Protein AF-A0A957BTC1-F1 (afdb_monomer_lite)

pLDDT: mean 90.15, std 9.8, range [49.81, 97.06]

Foldseek 3Di:
DDDDDDVVQFDQDDQDPPDDDPVVVLVVVVVCVVVPPPDDDDDDDPPPCPSNNVSVSCVPDPDDDFGGHDDPVCPDPLSVVSRVQVSVCVRPVPGCPVVVCVSPDPDDPDD

Secondary structure (DSSP, 8-state):
-PPP--TTTTSPPPPPTTPPP-HHHHHHHHHHHHTT-S-------TTS-HHHHHHHHHHT-SS--------GGG-SHHHHHHHHHHHHHTT-TTTTHHHHHHHTSPPPPP-

Radius of gyration: 17.09 Å; chains: 1; bounding box: 34×30×60 Å

Structure (mmCIF, N/CA/C/O backbone):
data_AF-A0A957BTC1-F1
#
_entry.id   AF-A0A957BTC1-F1
#
loop_
_atom_site.group_PDB
_atom_site.id
_atom_site.type_symbol
_atom_site.label_atom_id
_atom_site.label_alt_id
_atom_site.label_comp_id
_atom_site.label_asym_id
_atom_site.label_entity_id
_atom_site.label_seq_id
_atom_site.pdbx_PDB_ins_code
_atom_site.Cartn_x
_atom_site.Cartn_y
_atom_site.Cartn_z
_atom_site.occupancy
_atom_site.B_iso_or_equiv
_atom_site.auth_seq_id
_atom_site.auth_comp_id
_atom_site.auth_asym_id
_atom_site.auth_atom_id
_atom_site.pdbx_PDB_model_num
ATOM 1 N N . MET A 1 1 ? -18.659 9.215 16.049 1.00 49.81 1 MET A N 1
ATOM 2 C CA . MET A 1 1 ? -18.859 10.033 14.831 1.00 49.81 1 MET A CA 1
ATOM 3 C C . MET A 1 1 ? -18.297 9.249 13.660 1.00 49.81 1 MET A C 1
ATOM 5 O O . MET A 1 1 ? -17.185 8.757 13.782 1.00 49.81 1 MET A O 1
ATOM 9 N N . SER A 1 2 ? -19.060 9.070 12.583 1.00 62.25 2 SER A N 1
ATOM 10 C CA . SER A 1 2 ? -18.575 8.408 11.367 1.00 62.25 2 SER A CA 1
ATOM 11 C C . SER A 1 2 ? -17.589 9.324 10.642 1.00 62.25 2 SER A C 1
ATOM 13 O O . SER A 1 2 ? -17.943 10.456 10.311 1.00 62.25 2 SER A O 1
ATOM 15 N N . VAL A 1 3 ? -16.369 8.848 10.407 1.00 79.62 3 VAL A N 1
ATOM 16 C CA . VAL A 1 3 ? -15.360 9.571 9.624 1.00 79.62 3 VAL A CA 1
ATOM 17 C C . VAL A 1 3 ? -15.755 9.521 8.146 1.00 79.62 3 VAL A C 1
ATOM 19 O O . VAL A 1 3 ? -16.078 8.454 7.626 1.00 79.62 3 VAL A O 1
ATOM 22 N N . LEU A 1 4 ? -15.750 10.666 7.458 1.00 87.31 4 LEU A N 1
ATOM 23 C CA . LEU A 1 4 ? -15.971 10.706 6.012 1.00 87.31 4 LEU A CA 1
ATOM 24 C C . LEU A 1 4 ? -14.688 10.264 5.297 1.00 87.31 4 LEU A C 1
ATOM 26 O O . LEU A 1 4 ? -13.633 10.869 5.479 1.00 87.31 4 LEU A O 1
ATOM 30 N N . LEU A 1 5 ? -14.781 9.218 4.474 1.00 91.75 5 LEU A N 1
ATOM 31 C CA . LEU A 1 5 ? -13.639 8.663 3.749 1.00 91.75 5 LEU A CA 1
ATOM 32 C C . LEU A 1 5 ? -13.771 8.893 2.244 1.00 91.75 5 LEU A C 1
ATOM 34 O O . LEU A 1 5 ? -14.791 8.569 1.631 1.00 91.75 5 LEU A O 1
ATOM 38 N N . LEU A 1 6 ? -12.702 9.393 1.627 1.00 94.38 6 LEU A N 1
ATOM 39 C CA . LEU A 1 6 ? -12.592 9.500 0.178 1.00 94.38 6 LEU A CA 1
ATOM 40 C C . LEU A 1 6 ? -12.244 8.138 -0.420 1.00 94.38 6 LEU A C 1
ATOM 42 O O . LEU A 1 6 ? -11.155 7.594 -0.235 1.00 94.38 6 LEU A O 1
ATOM 46 N N . THR A 1 7 ? -13.171 7.586 -1.193 1.00 93.50 7 THR A N 1
ATOM 47 C CA . THR A 1 7 ? -13.049 6.239 -1.764 1.00 93.50 7 THR A CA 1
ATOM 48 C C . THR A 1 7 ? -11.911 6.097 -2.776 1.00 93.50 7 THR A C 1
ATOM 50 O O . THR A 1 7 ? -11.425 4.977 -2.971 1.00 93.50 7 THR A O 1
ATOM 53 N N . THR A 1 8 ? -11.479 7.203 -3.389 1.00 94.06 8 THR A N 1
ATOM 54 C CA . THR A 1 8 ? -10.372 7.280 -4.355 1.00 94.06 8 THR A CA 1
ATOM 55 C C . THR A 1 8 ? -9.011 7.035 -3.709 1.00 94.06 8 THR A C 1
ATOM 57 O O . THR A 1 8 ? -8.156 6.413 -4.336 1.00 94.06 8 THR A O 1
ATOM 60 N N . LYS A 1 9 ? -8.819 7.426 -2.439 1.00 95.12 9 LYS A N 1
ATOM 61 C CA . LYS A 1 9 ? -7.588 7.130 -1.682 1.00 95.12 9 LYS A CA 1
ATOM 62 C C . LYS A 1 9 ? -7.374 5.631 -1.488 1.00 95.12 9 LYS A C 1
ATOM 64 O O . LYS A 1 9 ? -6.245 5.174 -1.377 1.00 95.12 9 LYS A O 1
ATOM 69 N N . LEU A 1 10 ? -8.460 4.870 -1.497 1.00 96.25 10 LEU A N 1
ATOM 70 C CA . LEU A 1 10 ? -8.473 3.436 -1.246 1.00 96.25 10 LEU A CA 1
ATOM 71 C C . LEU A 1 10 ? -8.396 2.592 -2.537 1.00 96.25 10 LEU A C 1
ATOM 73 O O . LEU A 1 10 ? -8.582 1.375 -2.493 1.00 96.25 10 LEU A O 1
ATOM 77 N N . HIS A 1 11 ? -8.291 3.224 -3.712 1.00 93.56 11 HIS A N 1
ATOM 78 C CA . HIS A 1 11 ? -8.376 2.537 -5.002 1.00 93.56 11 HIS A CA 1
ATOM 79 C C . HIS A 1 11 ? -6.987 2.381 -5.616 1.00 93.56 11 HIS A C 1
ATOM 81 O O . HIS A 1 11 ? -6.276 3.367 -5.821 1.00 93.56 11 HIS A O 1
ATOM 87 N N . GLN A 1 12 ? -6.617 1.141 -5.935 1.00 93.12 12 GLN A N 1
ATOM 88 C CA . GLN A 1 12 ? -5.390 0.862 -6.667 1.00 93.12 12 GLN A CA 1
ATOM 89 C C . GLN A 1 12 ? -5.471 1.508 -8.060 1.00 93.12 12 GLN A C 1
ATOM 91 O O . GLN A 1 12 ? -6.456 1.293 -8.773 1.00 93.12 12 GLN A O 1
ATOM 96 N N . PRO A 1 13 ? -4.454 2.282 -8.485 1.00 91.88 13 PRO A N 1
ATOM 97 C CA . PRO A 1 13 ? -4.418 2.823 -9.835 1.00 91.88 13 PRO A CA 1
ATOM 98 C C . PRO A 1 13 ? -4.465 1.697 -10.883 1.00 91.88 13 PRO A C 1
ATOM 100 O O . PRO A 1 13 ? -3.768 0.687 -10.716 1.00 91.88 13 PRO A O 1
ATOM 103 N N . PRO A 1 14 ? -5.248 1.846 -11.967 1.00 89.50 14 PRO A N 1
ATOM 104 C CA . PRO A 1 14 ? -5.294 0.854 -13.032 1.00 89.50 14 PRO A CA 1
ATOM 105 C C . PRO A 1 14 ? -3.948 0.782 -13.772 1.00 89.50 14 PRO A C 1
ATOM 107 O O . PRO A 1 14 ? -3.225 1.786 -13.839 1.00 89.50 14 PRO A O 1
ATOM 110 N N . PRO A 1 15 ? -3.612 -0.376 -14.366 1.00 82.94 15 PRO A N 1
ATOM 111 C CA . PRO A 1 15 ? -2.396 -0.509 -15.153 1.00 82.94 15 PRO A CA 1
ATOM 112 C C . PRO A 1 15 ? -2.473 0.406 -16.382 1.00 82.94 15 PRO A C 1
ATOM 114 O O . PRO A 1 15 ? -3.512 0.529 -17.035 1.00 82.94 15 PRO A O 1
ATOM 117 N N . ARG A 1 16 ? -1.368 1.083 -16.714 1.00 82.12 16 ARG A N 1
ATOM 118 C CA . ARG A 1 16 ? -1.320 1.965 -17.890 1.00 82.12 16 ARG A CA 1
ATOM 119 C C . ARG A 1 16 ? -0.949 1.164 -19.136 1.00 82.12 16 ARG A C 1
ATOM 121 O O . ARG A 1 16 ? 0.098 0.531 -19.171 1.00 82.12 16 ARG A O 1
ATOM 128 N N . ALA A 1 17 ? -1.742 1.293 -20.201 1.00 77.12 17 ALA A N 1
ATOM 129 C CA . ALA A 1 17 ? -1.574 0.536 -21.450 1.00 77.12 17 ALA A CA 1
ATOM 130 C C . ALA A 1 17 ? -0.200 0.692 -22.140 1.00 77.12 17 ALA A C 1
ATOM 132 O O . ALA A 1 17 ? 0.203 -0.176 -22.904 1.00 77.12 17 ALA A O 1
ATOM 133 N N . ARG A 1 18 ? 0.521 1.795 -21.898 1.00 82.81 18 ARG A N 1
ATOM 134 C CA . ARG A 1 18 ? 1.859 2.065 -22.466 1.00 82.81 18 ARG A CA 1
ATOM 135 C C . ARG A 1 18 ? 2.953 2.135 -21.399 1.00 82.81 18 ARG A C 1
ATOM 137 O O . ARG A 1 18 ? 3.919 2.883 -21.542 1.00 82.81 18 ARG A O 1
ATOM 144 N N . GLN A 1 19 ? 2.775 1.427 -20.289 1.00 84.19 19 GLN A N 1
ATOM 145 C CA . GLN A 1 19 ? 3.793 1.360 -19.250 1.00 84.19 19 GLN A CA 1
ATOM 146 C C . GLN A 1 19 ? 4.980 0.511 -19.709 1.00 84.19 19 GLN A C 1
ATOM 148 O O . GLN A 1 19 ? 4.814 -0.614 -20.166 1.00 84.19 19 GLN A O 1
ATOM 153 N N . ILE A 1 20 ? 6.187 1.050 -19.548 1.00 88.88 20 ILE A N 1
ATOM 154 C CA . ILE A 1 20 ? 7.419 0.276 -19.694 1.00 88.88 20 ILE A CA 1
ATOM 155 C C . ILE A 1 20 ? 7.658 -0.451 -18.374 1.00 88.88 20 ILE A C 1
ATOM 157 O O . ILE A 1 20 ? 7.843 0.198 -17.340 1.00 88.88 20 ILE A O 1
ATOM 161 N N . SER A 1 21 ? 7.645 -1.783 -18.423 1.00 88.44 21 SER A N 1
ATOM 162 C CA . SER A 1 21 ? 7.881 -2.615 -17.247 1.00 88.44 21 SER A CA 1
ATOM 163 C C . SER A 1 21 ? 9.280 -2.394 -16.680 1.00 88.44 21 SER A C 1
ATOM 165 O O . SER A 1 21 ? 10.264 -2.274 -17.416 1.00 88.44 21 SER A O 1
ATOM 167 N N . ARG A 1 22 ? 9.378 -2.364 -15.349 1.00 91.06 22 ARG A N 1
ATOM 168 C CA . ARG A 1 22 ? 10.652 -2.258 -14.621 1.00 91.06 22 ARG A CA 1
ATOM 169 C C . ARG A 1 22 ? 11.022 -3.583 -13.959 1.00 91.06 22 ARG A C 1
ATOM 171 O O . ARG A 1 22 ? 11.277 -3.619 -12.756 1.00 91.06 22 ARG A O 1
ATOM 178 N N . ALA A 1 23 ? 11.086 -4.655 -14.751 1.00 94.12 23 ALA A N 1
ATOM 179 C CA . ALA A 1 23 ? 11.307 -6.029 -14.287 1.00 94.12 23 ALA A CA 1
ATOM 180 C C . ALA A 1 23 ? 12.415 -6.201 -13.217 1.00 94.12 23 ALA A C 1
ATOM 182 O O . ALA A 1 23 ? 12.154 -6.878 -12.223 1.00 94.12 23 ALA A O 1
ATOM 183 N N . PRO A 1 24 ? 13.598 -5.548 -13.300 1.00 96.69 24 PRO A N 1
ATOM 184 C CA . PRO A 1 24 ? 14.612 -5.679 -12.248 1.00 96.69 24 PRO A CA 1
ATOM 185 C C . PRO A 1 24 ? 14.172 -5.132 -10.881 1.00 96.69 24 PRO A C 1
ATOM 187 O O . PRO A 1 24 ? 14.566 -5.658 -9.844 1.00 96.69 24 PRO A O 1
ATOM 190 N N . LEU A 1 25 ? 13.361 -4.069 -10.852 1.00 96.31 25 LEU A N 1
ATOM 191 C CA . LEU A 1 25 ? 12.832 -3.516 -9.603 1.00 96.31 25 LEU A CA 1
ATOM 192 C C . LEU A 1 25 ? 11.695 -4.375 -9.052 1.00 96.31 25 LEU A C 1
ATOM 194 O O . LEU A 1 25 ? 11.633 -4.574 -7.844 1.00 96.31 25 LEU A O 1
ATOM 198 N N . ILE A 1 26 ? 10.849 -4.919 -9.927 1.00 96.50 26 ILE A N 1
ATOM 199 C CA . ILE A 1 26 ? 9.806 -5.880 -9.549 1.00 96.50 26 ILE A CA 1
ATOM 200 C C . ILE A 1 26 ? 10.429 -7.116 -8.891 1.00 96.50 26 ILE A C 1
ATOM 202 O O . ILE A 1 26 ? 10.022 -7.496 -7.798 1.00 96.50 26 ILE A O 1
ATOM 206 N N . ALA A 1 27 ? 11.485 -7.678 -9.487 1.00 96.75 27 ALA A N 1
ATOM 207 C CA . ALA A 1 27 ? 12.200 -8.820 -8.919 1.00 96.75 27 ALA A CA 1
ATOM 208 C C . ALA A 1 27 ? 12.759 -8.526 -7.513 1.00 96.75 27 ALA A C 1
ATOM 210 O O . ALA A 1 27 ? 12.697 -9.378 -6.631 1.00 96.75 27 ALA A O 1
ATOM 211 N N . ARG A 1 28 ? 13.248 -7.302 -7.265 1.00 97.00 28 ARG A N 1
ATOM 212 C CA . ARG A 1 28 ? 13.704 -6.884 -5.926 1.00 97.00 28 ARG A CA 1
ATOM 213 C C . ARG A 1 28 ? 12.564 -6.821 -4.908 1.00 97.00 28 ARG A C 1
ATOM 215 O O . ARG A 1 28 ? 12.783 -7.172 -3.752 1.00 97.00 28 ARG A O 1
ATOM 222 N N . LEU A 1 29 ? 11.378 -6.370 -5.317 1.00 96.94 29 LEU A N 1
ATOM 223 C CA . LEU A 1 29 ? 10.197 -6.341 -4.448 1.00 96.94 29 LEU A CA 1
ATOM 224 C C . LEU A 1 29 ? 9.698 -7.760 -4.140 1.00 96.94 29 LEU A C 1
ATOM 226 O O . LEU A 1 29 ? 9.396 -8.054 -2.986 1.00 96.94 29 LEU A O 1
ATOM 230 N N . ASN A 1 30 ? 9.706 -8.657 -5.131 1.00 96.69 30 ASN A N 1
ATOM 231 C CA . ASN A 1 30 ? 9.387 -10.072 -4.923 1.00 96.69 30 ASN A CA 1
ATOM 232 C C . ASN A 1 30 ? 10.374 -10.735 -3.954 1.00 96.69 30 ASN A C 1
ATOM 234 O O . ASN A 1 30 ? 9.944 -11.353 -2.987 1.00 96.69 30 ASN A O 1
ATOM 238 N N . GLY A 1 31 ? 11.683 -10.512 -4.119 1.00 97.06 31 GLY A N 1
ATOM 239 C CA . GLY A 1 31 ? 12.683 -11.049 -3.188 1.00 97.06 31 GLY A CA 1
ATOM 240 C C . GLY A 1 31 ? 12.514 -10.540 -1.747 1.00 97.06 31 GLY A C 1
ATOM 241 O O . GLY A 1 31 ? 12.718 -11.283 -0.787 1.00 97.06 31 GLY A O 1
ATOM 242 N N . ALA A 1 32 ? 12.084 -9.287 -1.560 1.00 95.81 32 ALA A N 1
ATOM 243 C CA . ALA A 1 32 ? 11.748 -8.770 -0.230 1.00 95.81 32 ALA A CA 1
ATOM 244 C C . ALA A 1 32 ? 10.526 -9.491 0.376 1.00 95.81 32 ALA A C 1
ATOM 246 O O . ALA A 1 32 ? 10.521 -9.804 1.567 1.00 95.81 32 ALA A O 1
ATOM 247 N N . LEU A 1 33 ? 9.512 -9.794 -0.438 1.00 94.06 33 LEU A N 1
ATOM 248 C CA . LEU A 1 33 ? 8.330 -10.537 0.000 1.00 94.06 33 LEU A CA 1
ATOM 249 C C . LEU A 1 33 ? 8.681 -11.987 0.373 1.00 94.06 33 LEU A C 1
ATOM 251 O O . LEU A 1 33 ? 8.293 -12.455 1.442 1.00 94.06 33 LEU A O 1
ATOM 255 N N . GLU A 1 34 ? 9.462 -12.666 -0.467 1.00 95.31 34 GLU A N 1
ATOM 256 C CA . GLU A 1 34 ? 9.911 -14.052 -0.267 1.00 95.31 34 GLU A CA 1
ATOM 257 C C . GLU A 1 34 ? 10.762 -14.218 0.999 1.00 95.31 34 GLU A C 1
ATOM 259 O O . GLU A 1 34 ? 10.627 -15.204 1.721 1.00 95.31 34 GLU A O 1
ATOM 264 N N . THR A 1 35 ? 11.604 -13.230 1.313 1.00 96.62 35 THR A N 1
ATOM 265 C CA . THR A 1 35 ? 12.417 -13.221 2.545 1.00 96.62 35 THR A CA 1
ATOM 266 C C . THR A 1 35 ? 11.613 -12.871 3.804 1.00 96.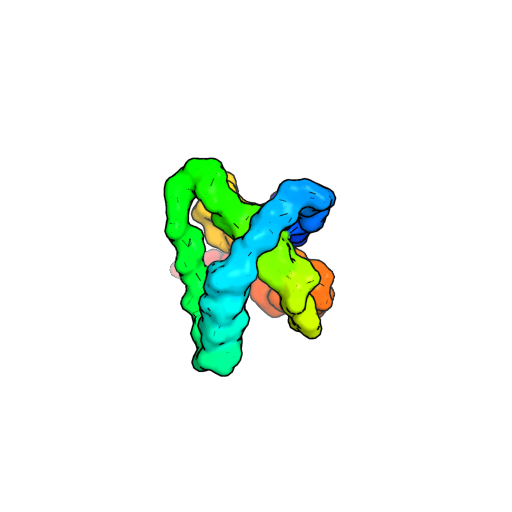62 35 THR A C 1
ATOM 268 O O . THR A 1 35 ? 12.147 -12.931 4.912 1.00 96.62 35 THR A O 1
ATOM 271 N N . GLY A 1 36 ? 10.329 -12.522 3.665 1.00 94.94 36 GLY A N 1
ATOM 272 C CA . GLY A 1 36 ? 9.444 -12.189 4.781 1.00 94.94 36 GLY A CA 1
ATOM 273 C C . GLY A 1 36 ? 9.631 -10.772 5.330 1.00 94.94 36 GLY A C 1
ATOM 274 O O . GLY A 1 36 ? 9.287 -10.519 6.492 1.00 94.94 36 GLY A O 1
ATOM 275 N N . ALA A 1 37 ? 10.162 -9.840 4.530 1.00 95.75 37 ALA A N 1
ATOM 276 C CA . ALA A 1 37 ? 10.305 -8.447 4.936 1.00 95.75 37 ALA A CA 1
ATOM 277 C C . ALA A 1 37 ? 8.936 -7.849 5.303 1.00 95.75 37 ALA A C 1
ATOM 279 O O . ALA A 1 37 ? 8.000 -7.836 4.506 1.00 95.75 37 ALA A O 1
ATOM 280 N N . ARG A 1 38 ? 8.815 -7.328 6.529 1.00 94.69 38 ARG A N 1
ATOM 281 C CA . ARG A 1 38 ? 7.554 -6.757 7.039 1.00 94.69 38 ARG A CA 1
ATOM 282 C C . ARG A 1 38 ? 7.282 -5.342 6.531 1.00 94.69 38 ARG A C 1
ATOM 284 O O . ARG A 1 38 ? 6.139 -4.901 6.552 1.00 94.69 38 ARG A O 1
ATOM 291 N N . LEU A 1 39 ? 8.326 -4.639 6.095 1.00 95.75 39 LEU A N 1
ATOM 292 C CA . LEU A 1 39 ? 8.252 -3.274 5.589 1.00 95.75 39 LEU A CA 1
ATOM 293 C C . LEU A 1 39 ? 9.252 -3.088 4.449 1.00 95.75 39 LEU A C 1
ATOM 295 O O . LEU A 1 39 ? 10.442 -3.347 4.612 1.00 95.75 39 LEU A O 1
ATOM 299 N N . THR A 1 40 ? 8.763 -2.582 3.319 1.00 95.44 40 THR A N 1
ATOM 300 C CA . THR A 1 40 ? 9.591 -2.181 2.178 1.00 95.44 40 THR A CA 1
ATOM 301 C C . THR A 1 40 ? 9.329 -0.713 1.865 1.00 95.44 40 THR A C 1
ATOM 303 O O . THR A 1 40 ? 8.204 -0.339 1.541 1.00 95.44 40 THR A O 1
ATOM 306 N N . LEU A 1 41 ? 10.365 0.126 1.957 1.00 96.12 41 LEU A N 1
ATOM 307 C CA . LEU A 1 41 ? 10.289 1.550 1.629 1.00 96.12 41 LEU A CA 1
ATOM 308 C C . LEU A 1 41 ? 10.837 1.802 0.220 1.00 96.12 41 LEU A C 1
ATOM 310 O O . LEU A 1 41 ? 11.988 1.485 -0.074 1.00 96.12 41 LEU A O 1
ATOM 314 N N . ILE A 1 42 ? 10.034 2.437 -0.634 1.00 95.38 42 ILE A N 1
ATOM 315 C CA . ILE A 1 42 ? 10.452 2.872 -1.971 1.00 95.38 42 ILE A CA 1
ATOM 316 C C . ILE A 1 42 ? 10.602 4.393 -1.962 1.00 95.38 42 ILE A C 1
ATOM 318 O O . ILE A 1 42 ? 9.613 5.124 -1.936 1.00 95.38 42 ILE A O 1
ATOM 322 N N . SER A 1 43 ? 11.845 4.872 -2.024 1.00 95.62 43 SER A N 1
ATOM 323 C CA . SER A 1 43 ? 12.170 6.302 -2.041 1.00 95.62 43 SER A CA 1
ATOM 324 C C . SER A 1 43 ? 12.823 6.714 -3.361 1.00 95.62 43 SER A C 1
ATOM 326 O O . SER A 1 43 ? 13.690 6.019 -3.884 1.00 95.62 43 SER A O 1
ATOM 328 N N . ALA A 1 44 ? 12.364 7.835 -3.917 1.00 94.12 44 ALA A N 1
ATOM 329 C CA . ALA A 1 44 ? 12.876 8.481 -5.126 1.00 94.12 44 ALA A CA 1
ATOM 330 C C . ALA A 1 44 ? 12.255 9.889 -5.253 1.00 94.12 44 ALA A C 1
ATOM 332 O O . ALA A 1 44 ? 11.172 10.114 -4.697 1.00 94.12 44 ALA A O 1
ATOM 333 N N . PRO A 1 45 ? 12.839 10.819 -6.030 1.00 95.62 45 PRO A N 1
ATOM 334 C CA . PRO A 1 45 ? 12.240 12.134 -6.267 1.00 95.62 45 PRO A CA 1
ATOM 335 C C . PRO A 1 45 ? 10.857 12.071 -6.945 1.00 95.62 45 PRO A C 1
ATOM 337 O O . PRO A 1 45 ? 10.392 11.019 -7.412 1.00 95.62 45 PRO A O 1
ATOM 340 N N . ALA A 1 46 ? 10.153 13.204 -6.979 1.00 91.00 46 ALA A N 1
ATOM 341 C CA . ALA A 1 46 ? 8.892 13.326 -7.710 1.00 91.00 46 ALA A CA 1
ATOM 342 C C . ALA A 1 46 ? 9.094 13.005 -9.206 1.00 91.00 46 ALA A C 1
ATOM 344 O O . ALA A 1 46 ? 10.153 13.259 -9.769 1.00 91.00 46 ALA A O 1
ATOM 345 N N . GLY A 1 47 ? 8.102 12.375 -9.843 1.00 90.81 47 GLY A N 1
ATOM 346 C CA . GLY A 1 47 ? 8.173 12.004 -11.265 1.00 90.81 47 GLY A CA 1
ATOM 347 C C . GLY A 1 47 ? 8.947 10.717 -11.599 1.00 90.81 47 GLY A C 1
ATOM 348 O O . GLY A 1 47 ? 8.776 10.185 -12.688 1.00 90.81 47 GLY A O 1
ATOM 349 N N . PHE A 1 48 ? 9.700 10.118 -10.667 1.00 93.06 48 PHE A N 1
ATOM 350 C CA . PHE A 1 48 ? 10.486 8.893 -10.936 1.00 93.06 48 PHE A CA 1
ATOM 351 C C . PHE A 1 48 ? 9.660 7.604 -11.113 1.00 93.06 48 PHE A C 1
ATOM 353 O O . PHE A 1 48 ? 10.222 6.534 -11.364 1.00 93.06 48 PHE A O 1
ATOM 360 N N . GLY A 1 49 ? 8.331 7.679 -10.999 1.00 92.06 49 GLY A N 1
ATOM 361 C CA . GLY A 1 49 ? 7.435 6.544 -11.232 1.00 92.06 49 GLY A CA 1
ATOM 362 C C . GLY A 1 49 ? 7.290 5.584 -10.049 1.00 92.06 49 GLY A C 1
ATOM 363 O O . GLY A 1 49 ? 7.025 4.411 -10.271 1.00 92.06 49 GLY A O 1
ATOM 364 N N . LYS A 1 50 ? 7.437 6.057 -8.803 1.00 94.56 50 LYS A N 1
ATOM 365 C CA . LYS A 1 50 ? 7.241 5.238 -7.587 1.00 94.56 50 LYS A CA 1
ATOM 366 C C . LYS A 1 50 ? 5.867 4.563 -7.563 1.00 94.56 50 LYS A C 1
ATOM 368 O O . LYS A 1 50 ? 5.779 3.345 -7.532 1.00 94.56 50 LYS A O 1
ATOM 373 N N . THR A 1 51 ? 4.802 5.358 -7.667 1.00 91.94 51 THR A N 1
ATOM 374 C CA . THR A 1 51 ? 3.419 4.861 -7.703 1.00 91.94 51 THR A CA 1
ATOM 375 C C . THR A 1 51 ? 3.181 3.943 -8.899 1.00 91.94 51 THR A C 1
ATOM 377 O O . THR A 1 51 ? 2.491 2.941 -8.773 1.00 91.94 51 THR A O 1
ATOM 380 N N . THR A 1 52 ? 3.797 4.253 -10.044 1.00 93.12 52 THR A N 1
ATOM 381 C CA . THR A 1 52 ? 3.739 3.428 -11.259 1.00 93.12 52 THR A CA 1
ATOM 382 C C . THR A 1 52 ? 4.359 2.042 -11.035 1.00 93.12 52 THR A C 1
ATOM 384 O O . THR A 1 52 ? 3.763 1.047 -11.430 1.00 93.12 52 THR A O 1
ATOM 387 N N . LEU A 1 53 ? 5.514 1.971 -10.360 1.00 94.69 53 LEU A N 1
ATOM 388 C CA . LEU A 1 53 ? 6.180 0.717 -9.997 1.00 94.69 53 LEU A CA 1
ATOM 389 C C . LEU A 1 53 ? 5.349 -0.099 -8.999 1.00 94.69 53 LEU A C 1
ATOM 391 O O . LEU A 1 53 ? 5.160 -1.289 -9.211 1.00 94.69 53 LEU A O 1
ATOM 395 N N . VAL A 1 54 ? 4.843 0.532 -7.932 1.00 95.06 54 VAL A N 1
ATOM 396 C CA . VAL A 1 54 ? 4.038 -0.160 -6.906 1.00 95.06 54 VAL A CA 1
ATOM 397 C C . VAL A 1 54 ? 2.721 -0.667 -7.483 1.00 95.06 54 VAL A C 1
ATOM 399 O O . VAL A 1 54 ? 2.320 -1.780 -7.177 1.00 95.06 54 VAL A O 1
ATOM 402 N N . SER A 1 55 ? 2.064 0.120 -8.338 1.00 94.50 55 SER A N 1
ATOM 403 C CA . SER A 1 55 ? 0.836 -0.296 -9.021 1.00 94.50 55 SER A CA 1
ATOM 404 C C . SER A 1 55 ? 1.087 -1.488 -9.947 1.00 94.50 55 SER A C 1
ATOM 406 O O . SER A 1 55 ? 0.343 -2.460 -9.876 1.00 94.50 55 SER A O 1
ATOM 408 N N . GLU A 1 56 ? 2.152 -1.459 -10.758 1.00 94.50 56 GLU A N 1
ATOM 409 C CA . GLU A 1 56 ? 2.535 -2.606 -11.595 1.00 94.50 56 GLU A CA 1
ATOM 410 C C . GLU A 1 56 ? 2.841 -3.846 -10.765 1.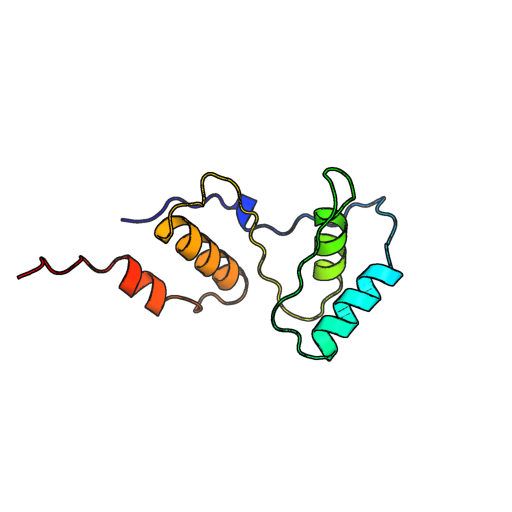00 94.50 56 GLU A C 1
ATOM 412 O O . GLU A 1 56 ? 2.339 -4.916 -11.086 1.00 94.50 56 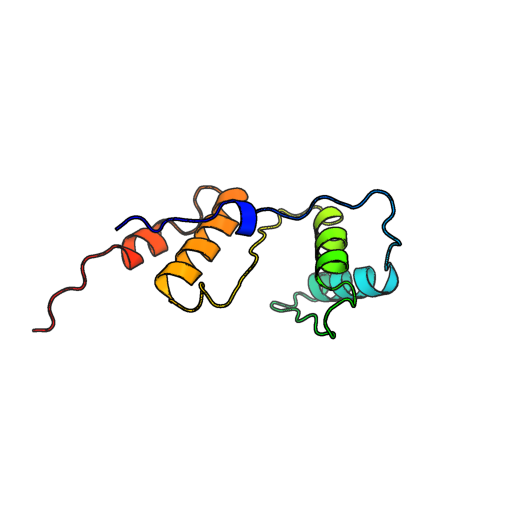GLU A O 1
ATOM 417 N N . TRP A 1 57 ? 3.616 -3.696 -9.691 1.00 95.00 57 TRP A N 1
ATOM 418 C CA . TRP A 1 57 ? 3.928 -4.798 -8.791 1.00 95.00 57 TRP A CA 1
ATOM 419 C C . TRP A 1 57 ? 2.667 -5.394 -8.167 1.00 95.00 57 TRP A C 1
ATOM 421 O O . TRP A 1 57 ? 2.460 -6.597 -8.253 1.00 95.00 57 TRP A O 1
ATOM 431 N N . ALA A 1 58 ? 1.783 -4.556 -7.622 1.00 95.19 58 ALA A N 1
ATOM 432 C CA . ALA A 1 58 ? 0.534 -4.991 -7.006 1.00 95.19 58 ALA A CA 1
ATOM 433 C C . ALA A 1 58 ? -0.398 -5.728 -7.984 1.00 95.19 58 ALA A C 1
ATOM 435 O O . ALA A 1 58 ? -1.072 -6.664 -7.575 1.00 95.19 58 ALA A O 1
ATOM 436 N N . HIS A 1 59 ? -0.422 -5.350 -9.269 1.00 93.44 59 HIS A N 1
ATOM 437 C CA . HIS A 1 59 ? -1.194 -6.058 -10.308 1.00 93.44 59 HIS A CA 1
ATOM 438 C C . HIS A 1 59 ? -0.598 -7.419 -10.708 1.00 93.44 59 HIS A C 1
ATOM 440 O O . HIS A 1 59 ? -1.276 -8.188 -11.381 1.00 93.44 59 HIS A O 1
ATOM 446 N N . GLN A 1 60 ? 0.649 -7.716 -10.333 1.00 93.25 60 GLN A N 1
ATOM 447 C CA . GLN A 1 60 ? 1.321 -8.993 -10.615 1.00 93.25 60 GLN A CA 1
ATOM 448 C C . GLN A 1 60 ? 1.294 -9.965 -9.427 1.00 93.25 60 GLN A C 1
ATOM 450 O O . GLN A 1 60 ? 1.778 -11.087 -9.551 1.00 93.25 60 GLN A O 1
ATOM 455 N N . LEU A 1 61 ? 0.785 -9.536 -8.270 1.00 94.12 61 LEU A N 1
ATOM 456 C CA . LEU A 1 61 ? 0.710 -10.373 -7.080 1.00 94.12 61 LEU A CA 1
ATOM 457 C C . LEU A 1 61 ? -0.551 -11.242 -7.108 1.00 94.12 61 LEU A C 1
ATOM 459 O O . LEU A 1 61 ? -1.659 -10.730 -7.230 1.00 94.12 61 LEU A O 1
ATOM 463 N N . ASP A 1 62 ? -0.385 -12.540 -6.857 1.00 93.12 62 ASP A N 1
ATOM 464 C CA . ASP A 1 62 ? -1.494 -13.488 -6.655 1.00 93.12 62 ASP A CA 1
ATOM 465 C C . ASP A 1 62 ? -2.042 -13.468 -5.214 1.00 93.12 62 ASP A C 1
ATOM 467 O O . ASP A 1 62 ? -2.717 -14.395 -4.763 1.00 93.12 62 ASP A O 1
ATOM 471 N N . VAL A 1 63 ? -1.736 -12.411 -4.458 1.00 92.56 63 VAL A N 1
ATOM 472 C CA . VAL A 1 63 ? -2.243 -12.201 -3.102 1.00 92.56 63 VAL A CA 1
ATOM 473 C C . VAL A 1 63 ? -3.104 -10.948 -3.048 1.00 92.56 63 VAL A C 1
ATOM 475 O O . VAL A 1 63 ? -2.850 -9.992 -3.781 1.00 92.56 63 VAL A O 1
ATOM 478 N N . PRO A 1 64 ? -4.107 -10.897 -2.162 1.00 94.19 64 PRO A N 1
ATOM 479 C CA . PRO A 1 64 ? -4.951 -9.722 -2.083 1.00 94.19 64 PRO A CA 1
ATOM 480 C C . PRO A 1 64 ? -4.188 -8.484 -1.577 1.00 94.19 64 PRO A C 1
ATOM 482 O O . PRO A 1 64 ? -3.514 -8.537 -0.546 1.00 94.19 64 PRO A O 1
ATOM 485 N N . VAL A 1 65 ? -4.320 -7.358 -2.287 1.00 95.75 65 VAL A N 1
ATOM 486 C CA . VAL A 1 65 ? -3.617 -6.100 -1.990 1.00 95.75 65 VAL A CA 1
ATOM 487 C C . VAL A 1 65 ? 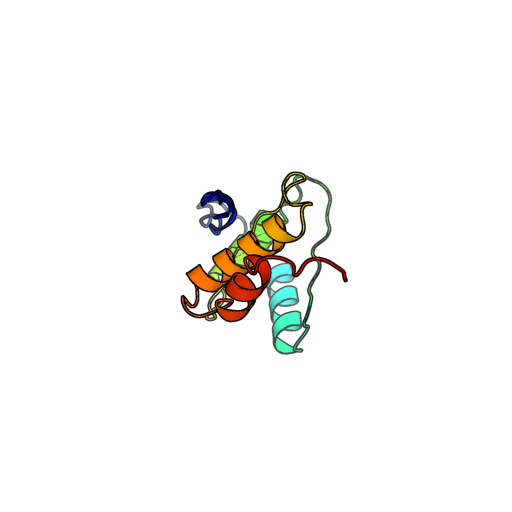-4.601 -5.034 -1.513 1.00 95.75 65 VAL A C 1
ATOM 489 O O . VAL A 1 65 ? -5.561 -4.699 -2.203 1.00 95.75 65 VAL A O 1
ATOM 492 N N . ALA A 1 66 ? -4.333 -4.458 -0.342 1.00 96.75 66 ALA A N 1
ATOM 493 C CA . ALA A 1 66 ? -5.000 -3.246 0.121 1.00 96.75 66 ALA A CA 1
ATOM 494 C C . ALA A 1 66 ? -4.200 -2.017 -0.333 1.00 96.75 66 ALA A C 1
ATOM 496 O O . ALA A 1 66 ? -2.982 -1.965 -0.157 1.00 96.75 66 ALA A O 1
ATOM 497 N N . TRP A 1 67 ? -4.882 -1.018 -0.897 1.00 97.06 67 TRP A N 1
ATOM 498 C CA . TRP A 1 67 ? -4.261 0.233 -1.332 1.00 97.06 67 TRP A CA 1
ATOM 499 C C . TRP A 1 67 ? -4.712 1.398 -0.457 1.00 97.06 67 TRP A C 1
ATOM 501 O O . TRP A 1 67 ? -5.907 1.565 -0.214 1.00 97.06 67 TRP A O 1
ATOM 511 N N . LEU A 1 68 ? -3.761 2.235 -0.045 1.00 97.00 68 LEU A N 1
ATOM 512 C CA . LEU A 1 68 ? -4.023 3.494 0.640 1.00 97.00 68 LEU A CA 1
ATOM 513 C C . LEU A 1 68 ? -3.072 4.579 0.123 1.00 97.00 68 LEU A C 1
ATOM 515 O O . LEU A 1 68 ? -1.854 4.470 0.249 1.00 97.00 68 LEU A O 1
ATOM 519 N N . SER A 1 69 ? -3.644 5.632 -0.452 1.00 95.56 69 SER A N 1
ATOM 520 C CA . SER A 1 69 ? -2.953 6.875 -0.791 1.00 95.56 69 SER A CA 1
ATOM 521 C C . SER A 1 69 ? -3.108 7.861 0.365 1.00 95.56 69 SER A C 1
ATOM 523 O O . SER A 1 69 ? -4.237 8.179 0.729 1.00 95.56 69 SER A O 1
ATOM 525 N N . LEU A 1 70 ? -1.991 8.343 0.908 1.00 94.12 70 LEU A N 1
ATOM 526 C CA . LEU A 1 70 ? -1.955 9.312 2.005 1.00 94.12 70 LEU A CA 1
ATOM 527 C C . LEU A 1 70 ? -1.584 10.708 1.497 1.00 94.12 70 LEU A C 1
ATOM 529 O O . LEU A 1 70 ? -0.783 10.834 0.565 1.00 94.12 70 LEU A O 1
ATOM 533 N N . ASP A 1 71 ? -2.133 11.734 2.137 1.00 92.00 71 ASP A N 1
ATOM 534 C CA . ASP A 1 71 ? -1.733 13.136 1.995 1.00 92.00 71 ASP A CA 1
ATOM 535 C C . ASP A 1 71 ? -1.713 13.848 3.361 1.00 92.00 71 ASP A C 1
ATOM 537 O O . ASP A 1 71 ? -1.983 13.244 4.400 1.00 92.00 71 ASP A O 1
ATOM 541 N N . ASP A 1 72 ? -1.365 15.137 3.366 1.00 91.81 72 ASP A N 1
ATOM 542 C CA . ASP A 1 72 ? -1.193 15.925 4.593 1.00 91.81 72 ASP A CA 1
ATOM 543 C C . ASP A 1 72 ? -2.475 16.033 5.440 1.00 91.81 72 ASP A C 1
ATOM 545 O O . ASP A 1 72 ? -2.396 16.275 6.647 1.00 91.81 72 ASP A O 1
ATOM 549 N N . ALA A 1 73 ? -3.659 15.831 4.847 1.00 88.38 73 ALA A N 1
ATOM 550 C CA . ALA A 1 73 ? -4.924 15.863 5.581 1.00 88.38 73 ALA A CA 1
ATOM 551 C C . ALA A 1 73 ? -5.143 14.607 6.444 1.00 88.38 73 ALA A C 1
ATOM 553 O O . ALA A 1 73 ? -6.023 14.601 7.304 1.00 88.38 73 ALA A O 1
ATOM 554 N N . ASP A 1 74 ? -4.337 13.559 6.253 1.00 91.12 74 ASP A N 1
ATOM 555 C CA . ASP A 1 74 ? -4.443 12.294 6.985 1.00 91.12 74 ASP A CA 1
ATOM 556 C C . ASP A 1 74 ? -3.563 12.258 8.249 1.00 91.12 74 ASP A C 1
ATOM 558 O O . ASP A 1 74 ? -3.337 11.190 8.810 1.00 91.12 74 ASP A O 1
ATOM 562 N N . ASN A 1 75 ? -3.052 13.406 8.712 1.00 91.75 75 ASN A N 1
ATOM 563 C CA . ASN A 1 75 ? -2.191 13.485 9.900 1.00 91.75 75 ASN A CA 1
ATOM 564 C C . ASN A 1 75 ? -2.962 13.419 11.239 1.00 91.75 75 ASN A C 1
ATOM 566 O O . ASN A 1 75 ? -2.362 13.473 12.311 1.00 91.75 75 ASN A O 1
ATOM 570 N N . ASP A 1 76 ? -4.292 13.304 11.199 1.00 91.38 76 ASP A N 1
ATOM 571 C CA . ASP A 1 76 ? -5.097 12.957 12.372 1.00 91.38 76 ASP A CA 1
ATOM 572 C C . ASP A 1 76 ? -5.082 11.427 12.592 1.00 91.38 76 ASP A C 1
ATOM 574 O O . ASP A 1 76 ? -5.439 10.678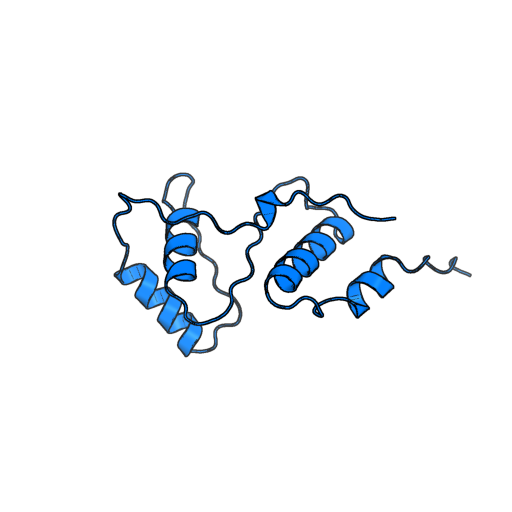 11.677 1.00 91.38 76 ASP A O 1
ATOM 578 N N . PRO A 1 77 ? -4.706 10.920 13.784 1.00 89.94 77 PRO A N 1
ATOM 579 C CA . PRO A 1 77 ? -4.607 9.480 14.029 1.00 89.94 77 PRO A CA 1
ATOM 580 C C . PRO A 1 77 ? -5.909 8.702 13.806 1.00 89.94 77 PRO A C 1
ATOM 582 O O . PRO A 1 77 ? -5.863 7.559 13.346 1.00 89.94 77 PRO A O 1
ATOM 585 N N . VAL A 1 78 ? -7.068 9.297 14.115 1.00 90.00 78 VAL A N 1
ATOM 586 C CA . VAL A 1 78 ? -8.371 8.642 13.930 1.00 90.00 78 VAL A CA 1
ATOM 587 C C . VAL A 1 78 ? -8.706 8.565 12.441 1.00 90.00 78 VAL A C 1
ATOM 589 O O . VAL A 1 78 ? -9.126 7.508 11.965 1.00 90.00 78 VAL A O 1
ATOM 592 N N . GLN A 1 79 ? -8.464 9.637 11.685 1.00 91.50 79 GLN A N 1
ATOM 593 C CA . GLN A 1 79 ? -8.605 9.674 10.228 1.00 91.50 79 GLN A CA 1
ATOM 594 C C . GLN A 1 79 ? -7.678 8.657 9.547 1.00 91.50 79 GLN A C 1
ATOM 596 O O . GLN A 1 79 ? -8.137 7.867 8.716 1.00 91.50 79 GLN A O 1
ATOM 601 N N . PHE A 1 80 ? -6.397 8.636 9.929 1.00 93.56 80 PHE A N 1
ATOM 602 C CA . PHE A 1 80 ? -5.400 7.697 9.417 1.00 93.56 80 PHE A CA 1
ATOM 603 C C . PHE A 1 80 ? -5.825 6.244 9.648 1.00 93.56 80 PHE A C 1
ATOM 605 O O . PHE A 1 80 ? -5.911 5.463 8.698 1.00 93.56 80 PHE A O 1
ATOM 612 N N . LEU A 1 81 ? -6.146 5.879 10.895 1.00 94.06 81 LEU A N 1
ATOM 613 C CA . LEU A 1 81 ? -6.552 4.512 11.231 1.00 94.06 81 LEU A CA 1
ATOM 614 C C . LEU A 1 81 ? -7.869 4.120 10.554 1.00 94.06 81 LEU A C 1
ATOM 616 O O . LEU A 1 81 ? -7.998 2.984 10.099 1.00 94.06 81 LEU A O 1
ATOM 620 N N . SER A 1 82 ? -8.813 5.054 10.415 1.00 93.75 82 SER A N 1
ATOM 621 C CA . SER A 1 82 ? -10.062 4.815 9.679 1.00 93.75 82 SER A CA 1
ATOM 622 C C . SER A 1 82 ? -9.793 4.478 8.210 1.00 93.75 82 SER A C 1
ATOM 624 O O . SER A 1 82 ? -10.372 3.530 7.680 1.00 93.75 82 SER A O 1
ATOM 626 N N . TYR A 1 83 ? -8.871 5.187 7.551 1.00 96.12 83 TYR A N 1
ATOM 627 C CA . TYR A 1 83 ? -8.449 4.854 6.188 1.00 96.12 83 TYR A CA 1
ATOM 628 C C . TYR A 1 83 ? -7.713 3.513 6.100 1.00 96.12 83 TYR A C 1
ATOM 630 O O . TYR A 1 83 ? -7.969 2.747 5.170 1.00 96.12 83 TYR A O 1
ATOM 638 N N . VAL A 1 84 ? -6.828 3.202 7.054 1.00 95.75 84 VAL A N 1
ATOM 639 C CA . VAL A 1 84 ? -6.114 1.913 7.103 1.00 95.75 84 VAL A CA 1
ATOM 640 C C . VAL A 1 84 ? -7.099 0.750 7.221 1.00 95.75 84 VAL A C 1
ATOM 642 O O . VAL A 1 84 ? -7.014 -0.211 6.455 1.00 95.75 84 VAL A O 1
ATOM 645 N N . ILE A 1 85 ? -8.063 0.843 8.138 1.00 95.62 85 ILE A N 1
ATOM 646 C CA . ILE A 1 85 ? -9.091 -0.187 8.314 1.00 95.62 85 ILE A CA 1
ATOM 647 C C . ILE A 1 85 ? -9.944 -0.312 7.049 1.00 95.62 85 ILE A C 1
ATOM 649 O O . ILE A 1 85 ? -10.100 -1.420 6.533 1.00 95.62 85 ILE A O 1
ATOM 653 N N . ALA A 1 86 ? -10.412 0.806 6.491 1.00 95.69 86 ALA A N 1
ATOM 654 C CA . ALA A 1 86 ? -11.209 0.797 5.269 1.00 95.69 86 ALA A CA 1
ATOM 655 C C . ALA A 1 86 ? -10.451 0.204 4.064 1.00 95.69 86 ALA A C 1
ATOM 657 O O . ALA A 1 86 ? -11.055 -0.484 3.239 1.00 95.69 86 ALA A O 1
ATOM 658 N N . ALA A 1 87 ? -9.132 0.416 3.963 1.00 96.94 87 ALA A N 1
ATOM 659 C CA . ALA A 1 87 ? -8.295 -0.204 2.936 1.00 96.94 87 ALA A CA 1
ATOM 660 C C . ALA A 1 87 ? -8.276 -1.733 3.074 1.00 96.94 87 ALA A C 1
ATOM 662 O O . ALA A 1 87 ? -8.494 -2.443 2.091 1.00 96.94 87 ALA A O 1
ATOM 663 N N . PHE A 1 88 ? -8.079 -2.249 4.292 1.00 96.31 88 PHE A N 1
ATOM 664 C CA . PHE A 1 88 ? -8.120 -3.691 4.543 1.00 96.31 88 PHE A CA 1
ATOM 665 C C . PHE A 1 88 ? -9.512 -4.291 4.334 1.00 96.31 88 PHE A C 1
ATOM 667 O O . PHE A 1 88 ? -9.624 -5.403 3.818 1.00 96.31 88 PHE A O 1
ATOM 674 N N . GLN A 1 89 ? -10.576 -3.561 4.668 1.00 95.62 89 GLN A N 1
ATOM 675 C CA . GLN A 1 89 ? -11.952 -4.020 4.472 1.00 95.62 89 GLN A CA 1
ATOM 676 C C . GLN A 1 89 ? -12.330 -4.216 3.000 1.00 95.62 89 GLN A C 1
ATOM 678 O O . GLN A 1 89 ? -13.197 -5.039 2.710 1.00 95.62 89 GLN A O 1
ATOM 683 N N . ARG A 1 90 ? -11.652 -3.540 2.057 1.00 94.62 90 ARG A N 1
ATOM 684 C CA . ARG A 1 90 ? -11.821 -3.813 0.613 1.00 94.62 90 ARG A CA 1
ATOM 685 C C . ARG A 1 90 ? -11.363 -5.199 0.199 1.00 94.62 90 ARG A C 1
ATOM 687 O O . ARG A 1 90 ? -11.815 -5.713 -0.817 1.00 94.62 90 ARG A O 1
ATOM 694 N N . VAL A 1 91 ? -10.460 -5.769 0.980 1.00 95.19 91 VAL A N 1
ATOM 695 C CA . VAL A 1 91 ? -9.906 -7.094 0.758 1.00 95.19 91 VAL A CA 1
ATOM 696 C C . VAL A 1 91 ? -10.660 -8.127 1.594 1.00 95.19 91 VAL A C 1
ATOM 698 O O . VAL A 1 91 ? -11.072 -9.165 1.086 1.00 95.19 91 VAL A O 1
ATOM 701 N N . TYR A 1 92 ? -10.882 -7.817 2.872 1.00 95.31 92 TYR A N 1
ATOM 702 C CA . TYR A 1 92 ? -11.582 -8.673 3.821 1.00 95.31 92 TYR A CA 1
ATOM 703 C C . TYR A 1 92 ? -12.497 -7.831 4.713 1.00 95.31 92 TYR A C 1
ATOM 705 O O . TYR A 1 92 ? -12.045 -7.215 5.678 1.00 95.31 92 TYR A O 1
ATOM 713 N N . ALA A 1 93 ? -13.804 -7.872 4.443 1.00 91.75 93 ALA A N 1
ATOM 714 C CA . ALA A 1 93 ? -14.810 -7.016 5.085 1.00 91.75 93 ALA A CA 1
ATOM 715 C C . ALA A 1 93 ? -14.827 -7.058 6.629 1.00 91.75 93 ALA A C 1
ATOM 717 O O . ALA A 1 93 ? -15.310 -6.131 7.270 1.00 91.75 93 ALA A O 1
ATOM 718 N N . GLY A 1 94 ? -14.325 -8.131 7.248 1.00 93.00 94 GLY A N 1
ATOM 719 C CA . GLY A 1 94 ? -14.309 -8.284 8.703 1.00 93.00 94 GLY A CA 1
ATOM 720 C C . GLY A 1 94 ? -13.117 -7.647 9.428 1.00 93.00 94 GLY A C 1
ATOM 721 O O . GLY A 1 94 ? -13.156 -7.597 10.661 1.00 93.00 94 GLY A O 1
ATOM 722 N N . ILE A 1 95 ? -12.069 -7.211 8.716 1.00 95.25 95 ILE A N 1
ATOM 723 C CA . ILE A 1 95 ? -10.843 -6.679 9.333 1.00 95.25 95 ILE A CA 1
ATOM 724 C C . ILE A 1 95 ? -11.124 -5.329 10.008 1.00 95.25 95 ILE A C 1
ATOM 726 O O . ILE A 1 95 ? -11.844 -4.487 9.484 1.00 95.25 95 ILE A O 1
ATOM 730 N N . GLY A 1 96 ? -10.544 -5.132 11.196 1.00 92.31 96 GLY A N 1
ATOM 731 C CA . GLY A 1 96 ? -10.555 -3.847 11.900 1.00 92.31 96 GLY A CA 1
ATOM 732 C C . GLY A 1 96 ? -11.816 -3.532 12.709 1.00 92.31 96 GLY A C 1
ATOM 733 O O . GLY A 1 96 ? -11.801 -2.546 13.435 1.00 92.31 96 GLY A O 1
ATOM 734 N N . ARG A 1 97 ? -12.855 -4.382 12.697 1.00 91.31 97 ARG A N 1
ATOM 735 C CA . ARG A 1 97 ? -14.117 -4.136 13.434 1.00 91.31 97 ARG A CA 1
ATOM 736 C C . ARG A 1 97 ? -13.922 -3.816 14.921 1.00 91.31 97 ARG A C 1
ATOM 738 O O . ARG A 1 97 ? -14.532 -2.889 15.439 1.00 91.31 97 ARG A O 1
ATOM 745 N N . THR A 1 98 ? -13.052 -4.553 15.616 1.00 91.12 98 THR A N 1
ATOM 746 C CA . THR A 1 98 ? -12.741 -4.276 17.032 1.00 91.12 98 THR A CA 1
ATOM 747 C C . THR A 1 98 ? -12.022 -2.937 17.204 1.00 91.12 98 THR A C 1
ATOM 749 O O . THR A 1 98 ? -12.296 -2.211 18.152 1.00 91.12 98 THR A O 1
ATOM 752 N N . ALA A 1 99 ? -11.126 -2.580 16.280 1.00 89.75 99 ALA A N 1
ATOM 753 C CA . ALA A 1 99 ? -10.415 -1.307 16.331 1.00 89.75 99 ALA A CA 1
ATOM 754 C C . ALA A 1 99 ? -11.364 -0.120 16.089 1.00 89.75 99 ALA A C 1
ATOM 756 O O . ALA A 1 99 ? -11.296 0.859 16.824 1.00 89.75 99 ALA A O 1
ATOM 757 N N . GLU A 1 100 ? -12.303 -0.226 15.144 1.00 88.81 100 GLU A N 1
ATOM 758 C CA . GLU A 1 100 ? -13.352 0.785 14.919 1.00 88.81 100 GLU A CA 1
ATOM 759 C C . GLU A 1 100 ? -14.211 1.012 16.166 1.00 88.81 100 GLU A C 1
ATOM 761 O O . GLU A 1 100 ? -14.478 2.154 16.539 1.00 88.81 100 GLU A O 1
ATOM 766 N N . GLN A 1 101 ? -14.601 -0.067 16.853 1.00 86.31 101 GLN A N 1
ATOM 767 C CA . GLN A 1 101 ? -15.368 0.023 18.098 1.00 86.31 101 GLN A CA 1
ATOM 768 C C . GLN A 1 101 ? -14.611 0.798 19.180 1.00 86.31 101 GLN A C 1
ATOM 770 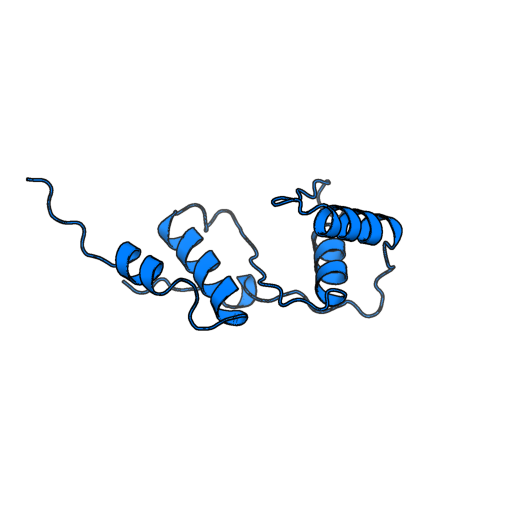O O . GLN A 1 101 ? -15.206 1.638 19.851 1.00 86.31 101 GLN A O 1
ATOM 775 N N . VAL A 1 102 ? -13.307 0.549 19.328 1.00 87.00 102 VAL A N 1
ATOM 776 C CA . VAL A 1 102 ? -12.460 1.251 20.305 1.00 87.00 102 VAL A CA 1
ATOM 777 C C . VAL A 1 102 ? -12.258 2.718 19.917 1.00 87.00 102 VAL A C 1
ATOM 779 O O . VAL A 1 102 ? -12.347 3.584 20.780 1.00 87.00 102 VAL A O 1
ATOM 782 N N . MET A 1 103 ? -12.051 3.025 18.633 1.00 83.88 103 MET A N 1
ATOM 783 C CA . MET A 1 103 ? -11.886 4.409 18.158 1.00 83.88 103 MET A CA 1
ATOM 784 C C . MET A 1 103 ? -13.150 5.259 18.323 1.00 83.88 103 MET A C 1
ATOM 786 O O . MET A 1 103 ? -13.068 6.478 18.459 1.00 83.88 103 MET A O 1
ATOM 790 N N . HIS A 1 104 ? -14.323 4.629 18.284 1.00 75.62 104 HIS A N 1
ATOM 791 C CA . HIS A 1 104 ? -15.609 5.301 18.459 1.00 75.62 104 HIS A CA 1
ATOM 792 C C . HIS A 1 104 ? -16.167 5.203 19.879 1.00 75.62 104 HIS A C 1
ATOM 794 O O . HIS A 1 104 ? -17.229 5.774 20.143 1.00 75.62 104 HIS A O 1
ATOM 800 N N . ALA A 1 105 ? -15.478 4.504 20.783 1.00 76.62 105 ALA A N 1
ATOM 801 C CA . ALA A 1 105 ? -15.881 4.439 22.173 1.00 76.62 105 ALA A CA 1
ATOM 802 C C . ALA A 1 105 ? -15.823 5.850 22.786 1.00 76.62 105 ALA A C 1
ATOM 804 O O . ALA A 1 105 ? -14.837 6.567 22.585 1.00 76.62 105 ALA A O 1
ATOM 805 N N . PRO A 1 106 ? -16.859 6.278 23.527 1.00 68.00 106 PRO A N 1
ATOM 806 C CA . PRO A 1 106 ? -16.775 7.515 24.286 1.00 68.00 106 PRO A CA 1
ATOM 807 C C . PRO A 1 106 ? -15.596 7.406 25.257 1.00 68.00 106 PRO A C 1
ATOM 809 O O . PRO A 1 106 ? -15.505 6.443 26.020 1.00 68.00 106 PRO A O 1
ATOM 812 N N . GLN A 1 107 ? -14.682 8.377 25.216 1.00 65.06 107 GLN A N 1
ATOM 813 C CA . GLN A 1 107 ? -13.633 8.474 26.226 1.00 65.06 107 GLN A CA 1
ATOM 814 C C . GLN A 1 107 ? -14.319 8.606 27.587 1.00 65.06 107 GLN A C 1
ATOM 816 O O . GLN A 1 107 ? -15.122 9.520 27.789 1.00 65.06 107 GLN A O 1
ATOM 821 N N . MET A 1 108 ? -14.053 7.669 28.502 1.00 51.47 108 MET A N 1
ATOM 822 C CA . MET A 1 108 ? -14.530 7.809 29.876 1.00 51.47 108 MET A CA 1
ATOM 823 C C . MET A 1 108 ? -13.976 9.129 30.429 1.00 51.47 108 MET A C 1
ATOM 825 O O . MET A 1 108 ? -12.787 9.396 30.224 1.00 51.47 108 MET A O 1
ATOM 829 N N . PRO A 1 109 ? -14.798 9.961 31.095 1.00 56.16 109 PRO A N 1
ATOM 830 C CA . PRO A 1 109 ? -14.292 11.154 31.754 1.00 56.16 109 PRO A CA 1
ATOM 831 C C . PRO A 1 109 ? -13.162 10.741 32.695 1.00 56.16 109 PRO A C 1
ATOM 833 O O . PRO A 1 109 ? -13.309 9.770 33.441 1.00 56.16 109 PRO A O 1
ATOM 836 N N . ALA A 1 110 ? -12.033 11.445 32.629 1.00 64.81 110 ALA A N 1
ATOM 837 C CA . ALA A 1 110 ? -11.004 11.301 33.646 1.00 64.81 110 ALA A CA 1
ATOM 838 C C . ALA A 1 110 ? -11.640 11.618 35.011 1.00 64.81 110 ALA A C 1
ATOM 840 O O . ALA A 1 110 ? -12.349 12.620 35.128 1.00 64.81 110 ALA A O 1
ATOM 841 N N . LEU A 1 111 ? -11.450 10.716 35.980 1.00 56.59 111 LEU A N 1
ATOM 842 C CA . LEU A 1 111 ? -11.889 10.889 37.368 1.00 56.59 111 LEU A CA 1
ATOM 843 C C . LEU A 1 111 ? -11.215 12.101 38.018 1.00 56.59 111 LEU A C 1
ATOM 845 O O . LEU A 1 111 ? -10.013 12.317 37.736 1.00 56.59 111 LEU A O 1
#

Sequence (111 aa):
MSVLLLTTKLHQPPPRARQISRAPLIARLNGALETGARLTLISAPAGFGKTTLVSEWAHQLDVPVAWLSLDDADNDPVQFLSYVIAAFQRVYAGIGRTAEQVMHAPQMPAL